Protein AF-A0A242JZ82-F1 (afdb_monomer_lite)

Sequence (153 aa):
MKIKVLGALVVILGLVFIFNESILQTKDVDKVLAKEQPVMEQMTISSSDVTDESSPIVNFENLDGEALYNVFNGPNVAEIIDLLNMYNDDLDRVVVTTDGEIMTGQFDLKNGNSDKIRIDADTDPNSLTILELKELVEAHQDEINELAKNRSQ

Secondary structure (DSSP, 8-state):
--PPP-----------------------------------------------TT-SB---TT--HHHHHHHTTS--HHHHHHHHTTSS-TT-EEEEBTTS-EEESEEEEE-TTSPEEEEETTT-TT-EEHHHHHHHHHHTHHHHHHHHHHHT-

Radius of gyration: 24.2 Å; chains: 1; bounding box: 89×51×45 Å

pLDDT: mean 74.99, std 24.44, range [32.09, 97.81]

Structure (mmCIF, N/CA/C/O backbone):
data_AF-A0A242JZ82-F1
#
_entry.id   AF-A0A242JZ82-F1
#
loop_
_atom_site.group_PDB
_atom_site.id
_atom_site.type_symbol
_atom_site.label_atom_id
_atom_site.label_alt_id
_atom_site.label_comp_id
_atom_site.label_asym_id
_atom_site.label_entity_id
_atom_site.label_seq_id
_atom_site.pdbx_PDB_ins_code
_atom_site.Cartn_x
_atom_site.Cartn_y
_atom_site.Cartn_z
_atom_site.occupancy
_atom_site.B_iso_or_equiv
_atom_site.auth_seq_id
_atom_site.auth_comp_id
_atom_site.auth_asym_id
_atom_site.auth_atom_id
_atom_site.pdbx_PDB_model_num
ATOM 1 N N . MET A 1 1 ? 46.196 23.609 17.067 1.00 43.28 1 MET A N 1
ATOM 2 C CA . MET A 1 1 ? 45.514 23.114 15.851 1.00 43.28 1 MET A CA 1
ATOM 3 C C . MET A 1 1 ? 44.115 23.725 15.854 1.00 43.28 1 MET A C 1
ATOM 5 O O . MET A 1 1 ? 43.415 23.550 16.839 1.00 43.28 1 MET A O 1
ATOM 9 N N . LYS A 1 2 ? 43.783 24.592 14.888 1.00 39.28 2 LYS A N 1
ATOM 10 C CA . LYS A 1 2 ? 42.555 25.413 14.895 1.00 39.28 2 LYS A CA 1
ATOM 11 C C . LYS A 1 2 ? 41.492 24.732 14.025 1.00 39.28 2 LYS A C 1
ATOM 13 O O . LYS A 1 2 ? 41.707 24.615 12.824 1.00 39.28 2 LYS A O 1
ATOM 18 N N . ILE A 1 3 ? 40.384 24.295 14.620 1.00 45.94 3 ILE A N 1
ATOM 19 C CA . ILE A 1 3 ? 39.224 23.748 13.902 1.00 45.94 3 ILE A CA 1
ATOM 20 C C . ILE A 1 3 ? 38.329 24.931 13.525 1.00 45.94 3 ILE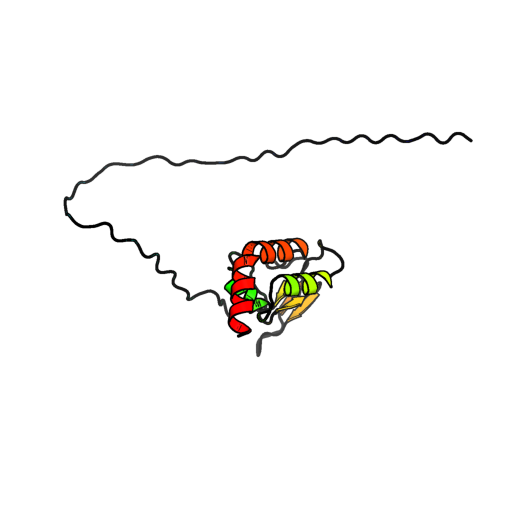 A C 1
ATOM 22 O O . ILE A 1 3 ? 37.914 25.698 14.393 1.00 45.94 3 ILE A O 1
ATOM 26 N N . LYS A 1 4 ? 38.098 25.125 12.224 1.00 48.81 4 LYS A N 1
ATOM 27 C CA . LYS A 1 4 ? 37.158 26.123 11.706 1.00 48.81 4 LYS A CA 1
ATOM 28 C C . LYS A 1 4 ? 35.776 25.478 11.615 1.00 48.81 4 LYS A C 1
ATOM 30 O O . LYS A 1 4 ? 35.622 24.452 10.962 1.00 48.81 4 LYS A O 1
ATOM 35 N N . VAL A 1 5 ? 34.810 26.095 12.287 1.00 45.56 5 VAL A N 1
ATOM 36 C CA . VAL A 1 5 ? 33.377 25.792 12.218 1.00 45.56 5 VAL A CA 1
ATOM 37 C C . VAL A 1 5 ? 32.879 26.154 10.817 1.00 45.56 5 VAL A C 1
ATOM 39 O O . VAL A 1 5 ? 33.040 27.297 10.390 1.00 45.56 5 VAL A O 1
ATOM 42 N N . LEU A 1 6 ? 32.323 25.181 10.095 1.00 48.84 6 LEU A N 1
ATOM 43 C CA . LEU A 1 6 ? 31.678 25.393 8.801 1.00 48.84 6 LEU A CA 1
ATOM 44 C C . LEU A 1 6 ? 30.191 25.660 9.066 1.00 48.84 6 LEU A C 1
ATOM 46 O O . LEU A 1 6 ? 29.467 24.778 9.518 1.00 48.84 6 LEU A O 1
ATOM 50 N N . GLY A 1 7 ? 29.786 26.916 8.883 1.00 47.12 7 GLY A N 1
ATOM 51 C CA . GLY A 1 7 ? 28.413 27.373 9.066 1.00 47.12 7 GLY A CA 1
ATOM 52 C C . GLY A 1 7 ? 27.506 26.932 7.920 1.00 47.12 7 GLY A C 1
ATOM 53 O O . GLY A 1 7 ? 27.899 26.969 6.756 1.00 47.12 7 GLY A O 1
ATOM 54 N N . ALA A 1 8 ? 26.293 26.528 8.288 1.00 44.62 8 ALA A N 1
ATOM 55 C CA . ALA A 1 8 ? 25.184 26.213 7.403 1.00 44.62 8 ALA A CA 1
ATOM 56 C C . ALA A 1 8 ? 24.716 27.440 6.599 1.00 44.62 8 ALA A C 1
ATOM 58 O O . ALA A 1 8 ? 24.699 28.557 7.119 1.00 44.62 8 ALA A O 1
ATOM 59 N N . LEU A 1 9 ? 24.253 27.212 5.367 1.00 44.41 9 LEU A N 1
ATOM 60 C CA . LEU A 1 9 ? 23.395 28.151 4.651 1.00 44.41 9 LEU A CA 1
ATOM 61 C C . LEU A 1 9 ? 22.222 27.379 4.034 1.00 44.41 9 LEU A C 1
ATOM 63 O O . LEU A 1 9 ? 22.391 26.584 3.115 1.00 44.41 9 LEU A O 1
ATOM 67 N N . VAL A 1 10 ? 21.044 27.616 4.602 1.00 50.94 10 VAL A N 1
ATOM 68 C CA . VAL A 1 10 ? 19.728 27.204 4.113 1.00 50.94 10 VAL A CA 1
ATOM 69 C C . VAL A 1 10 ? 19.321 28.154 2.986 1.00 50.94 10 VAL A C 1
ATOM 71 O O . VAL A 1 10 ? 19.397 29.368 3.169 1.00 50.94 10 VAL A O 1
ATOM 74 N N . VAL A 1 11 ? 18.843 27.627 1.855 1.00 47.12 11 VAL A N 1
ATOM 75 C CA . VAL A 1 11 ? 18.073 28.407 0.873 1.00 47.12 11 VAL A CA 1
ATOM 76 C C . VAL A 1 11 ? 16.785 27.652 0.554 1.00 47.12 11 VAL A C 1
ATOM 78 O O . VAL A 1 11 ? 16.793 26.596 -0.067 1.00 47.12 11 VAL A O 1
ATOM 81 N N . ILE A 1 12 ? 15.693 28.223 1.058 1.00 52.81 12 ILE A N 1
ATOM 82 C CA . ILE A 1 12 ? 14.289 27.948 0.739 1.00 52.81 12 ILE A CA 1
ATOM 83 C C . ILE A 1 12 ? 13.951 28.675 -0.577 1.00 52.81 12 ILE A C 1
ATOM 85 O O . ILE A 1 12 ? 14.578 29.698 -0.852 1.00 52.81 12 ILE A O 1
ATOM 89 N N . LEU A 1 13 ? 12.915 28.199 -1.289 1.00 47.75 13 LEU A N 1
ATOM 90 C CA . LEU A 1 13 ? 12.050 28.861 -2.302 1.00 47.75 13 LEU A CA 1
ATOM 91 C C . LEU A 1 13 ? 12.090 28.116 -3.653 1.00 47.75 13 LEU A C 1
ATOM 93 O O . LEU A 1 13 ? 13.154 27.940 -4.224 1.00 47.75 13 LEU A O 1
ATOM 97 N N . GLY A 1 14 ? 10.982 27.684 -4.253 1.00 46.78 14 GLY A N 1
ATOM 98 C CA . GLY A 1 14 ? 9.581 27.894 -3.915 1.00 46.78 14 GLY A CA 1
ATOM 99 C C . GLY A 1 14 ? 8.671 27.049 -4.812 1.00 46.78 14 GLY A C 1
ATOM 100 O O . GLY A 1 14 ? 9.012 26.726 -5.947 1.00 46.78 14 GLY A O 1
ATOM 101 N N . LEU A 1 15 ? 7.511 26.696 -4.264 1.00 52.72 15 LEU A N 1
ATOM 102 C CA . LEU A 1 15 ? 6.395 26.082 -4.972 1.00 52.72 15 LEU A CA 1
ATOM 103 C C . LEU A 1 15 ? 5.702 27.142 -5.836 1.00 52.72 15 LEU A C 1
ATOM 105 O O . LEU A 1 15 ? 5.322 28.197 -5.327 1.00 52.72 15 LEU A O 1
ATOM 109 N N . VAL A 1 16 ? 5.491 26.845 -7.118 1.00 51.56 16 VAL A N 1
ATOM 110 C CA . VAL A 1 16 ? 4.546 27.576 -7.970 1.00 51.56 16 VAL A CA 1
ATOM 111 C C . VAL A 1 16 ? 3.471 26.588 -8.407 1.00 51.56 16 VAL A C 1
ATOM 113 O O . VAL A 1 16 ? 3.673 25.793 -9.319 1.00 51.56 16 VAL A O 1
ATOM 116 N N . PHE A 1 17 ? 2.332 26.642 -7.722 1.00 51.50 17 PHE A N 1
ATOM 117 C CA . PHE A 1 17 ? 1.071 26.065 -8.178 1.00 51.50 17 PHE A CA 1
ATOM 118 C C . PHE A 1 17 ? 0.512 26.938 -9.309 1.00 51.50 17 PHE A C 1
ATOM 120 O O . PHE A 1 17 ? 0.378 28.150 -9.137 1.00 51.50 17 PHE A O 1
ATOM 127 N N . ILE A 1 18 ? 0.151 26.336 -10.444 1.00 51.22 18 ILE A N 1
ATOM 128 C CA . ILE A 1 18 ? -0.658 26.991 -11.482 1.00 51.22 18 ILE A CA 1
ATOM 129 C C . ILE A 1 18 ? -1.997 26.255 -11.561 1.00 51.22 18 ILE A C 1
ATOM 131 O O . ILE A 1 18 ? -2.080 25.154 -12.096 1.00 51.22 18 ILE A O 1
ATOM 135 N N . PHE A 1 19 ? -3.040 26.886 -11.019 1.00 44.38 19 PHE A N 1
ATOM 136 C CA . PHE A 1 19 ? -4.440 26.572 -11.304 1.00 44.38 19 PHE A CA 1
ATOM 137 C C . PHE A 1 19 ? -4.761 27.042 -12.728 1.00 44.38 19 PHE A C 1
ATOM 139 O O . PHE A 1 19 ? -4.601 28.224 -13.030 1.00 44.38 19 PHE A O 1
ATOM 146 N N . ASN A 1 20 ? -5.227 26.140 -13.593 1.00 40.56 20 ASN A N 1
ATOM 147 C CA . ASN A 1 20 ? -5.798 26.503 -14.887 1.00 40.56 20 ASN A CA 1
ATOM 148 C C . ASN A 1 20 ? -7.303 26.216 -14.858 1.00 40.56 20 ASN A C 1
ATOM 150 O O . ASN A 1 20 ? -7.746 25.113 -15.167 1.00 40.56 20 ASN A O 1
ATOM 154 N N . GLU A 1 21 ? -8.079 27.210 -14.434 1.00 38.09 21 GLU A N 1
ATOM 155 C CA . GLU A 1 21 ? -9.534 27.216 -14.542 1.00 38.09 21 GLU A CA 1
ATOM 156 C C . GLU A 1 21 ? -9.915 27.941 -15.837 1.00 38.09 21 GLU A C 1
ATOM 158 O O . GLU A 1 21 ? -9.506 29.075 -16.088 1.00 38.09 21 GLU A O 1
ATOM 163 N N . SER A 1 22 ? -10.684 27.284 -16.699 1.00 42.88 22 SER A N 1
ATOM 164 C CA . SER A 1 22 ? -11.346 27.934 -17.831 1.00 42.88 22 SER A CA 1
ATOM 165 C C . SER A 1 22 ? -12.704 27.283 -18.049 1.00 42.88 22 SER A C 1
ATOM 167 O O . SER A 1 22 ? -12.870 26.381 -18.865 1.00 42.88 22 SER A O 1
ATOM 169 N N . ILE A 1 23 ? -13.686 27.771 -17.293 1.00 47.38 23 ILE A N 1
ATOM 170 C CA . ILE A 1 23 ? -15.107 27.676 -17.620 1.00 47.38 23 ILE A CA 1
ATOM 171 C C . ILE A 1 23 ? -15.477 28.975 -18.339 1.00 47.38 23 ILE A C 1
ATOM 173 O O . ILE A 1 23 ? -15.260 30.038 -17.766 1.00 47.38 23 ILE A O 1
ATOM 177 N N . LEU A 1 24 ? -16.033 28.888 -19.556 1.00 42.12 24 LEU A N 1
ATOM 178 C CA . LEU A 1 24 ? -17.152 29.702 -20.085 1.00 42.12 24 LEU A CA 1
ATOM 179 C C . LEU A 1 24 ? -17.138 29.771 -21.619 1.00 42.12 24 LEU A C 1
ATOM 181 O O . LEU A 1 24 ? -16.253 30.383 -22.209 1.00 42.12 24 LEU A O 1
ATOM 185 N N . GLN A 1 25 ? -18.187 29.223 -22.241 1.00 39.72 25 GLN A N 1
ATOM 186 C CA . GLN A 1 25 ? -19.166 29.932 -23.096 1.00 39.72 25 GLN A CA 1
ATOM 187 C C . GLN A 1 25 ? -19.932 28.882 -23.924 1.00 39.72 25 GLN A C 1
ATOM 189 O O . GLN A 1 25 ? -19.386 28.271 -24.834 1.00 39.72 25 GLN A O 1
ATOM 194 N N . THR A 1 26 ? -21.127 28.457 -23.507 1.00 45.19 26 THR A N 1
ATOM 195 C CA . THR A 1 26 ? -22.443 29.073 -23.793 1.00 45.19 26 THR A CA 1
ATOM 196 C C . THR A 1 26 ? -22.673 29.402 -25.267 1.00 45.19 26 THR A C 1
ATOM 198 O O . THR A 1 26 ? -22.155 30.396 -25.776 1.00 45.19 26 THR A O 1
ATOM 201 N N . LYS A 1 27 ? -23.547 28.627 -25.919 1.00 37.75 27 LYS A N 1
ATOM 202 C CA . LYS A 1 27 ? -24.264 29.071 -27.115 1.00 37.75 27 LYS A CA 1
ATOM 203 C C . LYS A 1 27 ? -25.736 28.662 -27.025 1.00 37.75 27 LYS A C 1
ATOM 205 O O . LYS A 1 27 ? -26.040 27.476 -26.989 1.00 37.75 27 LYS A O 1
ATOM 210 N N . ASP A 1 28 ? -26.564 29.700 -26.895 1.00 36.47 28 ASP A N 1
ATOM 211 C CA . ASP A 1 28 ? -28.000 29.854 -27.175 1.00 36.47 28 ASP A CA 1
ATOM 212 C C . ASP A 1 28 ? -28.801 28.603 -27.583 1.00 36.47 28 ASP A C 1
ATOM 214 O O . ASP A 1 28 ? -28.518 27.975 -28.598 1.00 36.47 28 ASP A O 1
ATOM 218 N N . VAL A 1 29 ? -29.743 28.155 -26.745 1.00 39.44 29 VAL A N 1
ATOM 219 C CA . VAL A 1 29 ? -31.169 28.562 -26.703 1.00 39.44 29 VAL A CA 1
ATOM 220 C C . VAL A 1 29 ? -31.954 28.059 -27.915 1.00 39.44 29 VAL A C 1
ATOM 222 O O . VAL A 1 29 ? -32.041 28.722 -28.942 1.00 39.44 29 VAL A O 1
ATOM 225 N N . ASP A 1 30 ? -32.656 26.943 -27.711 1.00 38.72 30 ASP A N 1
ATOM 226 C CA . ASP A 1 30 ? -34.004 26.821 -28.246 1.00 38.72 30 ASP A CA 1
ATOM 227 C C . ASP A 1 30 ? -34.956 26.230 -27.203 1.00 38.72 30 ASP A C 1
ATOM 229 O O . ASP A 1 30 ? -34.612 25.390 -26.372 1.00 38.72 30 ASP A O 1
ATOM 233 N N . LYS A 1 31 ? -36.147 26.806 -27.192 1.00 39.59 31 LYS A N 1
ATOM 234 C CA . LYS A 1 31 ? -37.062 26.914 -26.061 1.00 39.59 31 LYS A CA 1
ATOM 235 C C . LYS A 1 31 ? -38.211 25.934 -26.259 1.00 39.59 31 LYS A C 1
ATOM 237 O O . LYS A 1 31 ? -39.075 26.193 -27.092 1.00 39.59 31 LYS A O 1
ATOM 242 N N . VAL A 1 32 ? -38.297 24.872 -25.454 1.00 41.78 32 VAL A N 1
ATOM 243 C CA . VAL A 1 32 ? -39.537 24.086 -25.332 1.00 41.78 32 VAL A CA 1
ATOM 244 C C . VAL A 1 32 ? -39.887 23.866 -23.865 1.00 41.78 32 VAL A C 1
ATOM 246 O O . VAL A 1 32 ? -39.162 23.276 -23.076 1.00 41.78 32 VAL A O 1
ATOM 249 N N . LEU A 1 33 ? -41.037 24.435 -23.538 1.00 38.78 33 LEU A N 1
ATOM 250 C CA . LEU A 1 33 ? -41.753 24.448 -22.280 1.00 38.78 33 LEU A CA 1
ATOM 251 C C . LEU A 1 33 ? -42.325 23.055 -21.963 1.00 38.78 33 LEU A C 1
ATOM 253 O O . LEU A 1 33 ? -43.231 22.610 -22.662 1.00 38.78 33 LEU A O 1
ATOM 257 N N . ALA A 1 34 ? -41.889 22.426 -20.870 1.00 37.12 34 ALA A N 1
ATOM 258 C CA . ALA A 1 34 ? -42.687 21.436 -20.148 1.00 37.12 34 ALA A CA 1
ATOM 259 C C . ALA A 1 34 ? -42.287 21.409 -18.664 1.00 37.12 34 ALA A C 1
ATOM 261 O O . ALA A 1 34 ? -41.113 21.346 -18.316 1.00 37.12 34 ALA A O 1
ATOM 262 N N . LYS A 1 35 ? -43.296 21.527 -17.797 1.00 40.41 35 LYS A N 1
ATOM 263 C CA . LYS A 1 35 ? -43.220 21.324 -16.346 1.00 40.41 35 LYS A CA 1
ATOM 264 C C . LYS A 1 35 ? -42.684 19.920 -16.028 1.00 40.41 35 LYS A C 1
ATOM 266 O O . LYS A 1 35 ? -43.155 18.987 -16.660 1.00 40.41 35 LYS A O 1
ATOM 271 N N . GLU A 1 36 ? -41.850 19.793 -14.991 1.00 39.25 36 GLU A N 1
ATOM 272 C CA . GLU A 1 36 ? -42.042 18.943 -13.791 1.00 39.25 36 GLU A CA 1
ATOM 273 C C . GLU A 1 36 ? -40.703 18.639 -13.082 1.00 39.25 36 GLU A C 1
ATOM 275 O O . GLU A 1 36 ? -39.798 18.085 -13.679 1.00 39.25 36 GLU A O 1
ATOM 280 N N . GLN A 1 37 ? -40.645 19.012 -11.793 1.00 37.97 37 GLN A N 1
ATOM 281 C CA . GLN A 1 37 ? -39.907 18.409 -10.662 1.00 37.97 37 GLN A CA 1
ATOM 282 C C . GLN A 1 37 ? -38.359 18.255 -10.691 1.00 37.97 37 GLN A C 1
ATOM 284 O O . GLN A 1 37 ? -37.773 17.864 -11.692 1.00 37.97 37 GLN A O 1
ATOM 289 N N . PRO A 1 38 ? -37.668 18.502 -9.552 1.00 41.28 38 PRO A N 1
ATOM 290 C CA . PRO A 1 38 ? -36.243 18.222 -9.411 1.00 41.28 38 PRO A CA 1
ATOM 291 C C . PRO A 1 38 ? -36.058 16.724 -9.154 1.00 41.28 38 PRO A C 1
ATOM 293 O O . PRO A 1 38 ? -36.149 16.257 -8.019 1.00 41.28 38 PRO A O 1
ATOM 296 N N . VAL A 1 39 ? -35.839 15.954 -10.215 1.00 35.59 39 VAL A N 1
ATOM 297 C CA . VAL A 1 39 ? -35.388 14.570 -10.079 1.00 35.59 39 VAL A CA 1
ATOM 298 C C . VAL A 1 39 ? -33.887 14.626 -9.842 1.00 35.59 39 VAL A C 1
ATOM 300 O O . VAL A 1 39 ? -33.124 15.013 -10.721 1.00 35.59 39 VAL A O 1
ATOM 303 N N . MET A 1 40 ? -33.496 14.291 -8.610 1.00 39.22 40 MET A N 1
ATOM 304 C CA . MET A 1 40 ? -32.151 13.842 -8.273 1.00 39.22 40 MET A CA 1
ATOM 305 C C . MET A 1 40 ? -31.706 12.862 -9.357 1.00 39.22 40 MET A C 1
ATOM 307 O O . MET A 1 40 ? -32.256 11.764 -9.448 1.00 39.22 40 MET A O 1
ATOM 311 N N . GLU A 1 41 ? -30.723 13.240 -10.171 1.00 34.47 41 GLU A N 1
ATOM 312 C CA . GLU A 1 41 ? -29.919 12.245 -10.862 1.00 34.47 41 GLU A CA 1
ATOM 313 C C . GLU A 1 41 ? -29.201 11.464 -9.762 1.00 34.47 41 GLU A C 1
ATOM 315 O O . GLU A 1 41 ? -28.157 11.861 -9.247 1.00 34.47 41 GLU A O 1
ATOM 320 N N . GLN A 1 42 ? -29.829 10.358 -9.351 1.00 39.47 42 GLN A N 1
ATOM 321 C CA . GLN A 1 42 ? -29.108 9.192 -8.883 1.00 39.47 42 GLN A CA 1
ATOM 322 C C . GLN A 1 42 ? -28.088 8.896 -9.975 1.00 39.47 42 GLN A C 1
ATOM 324 O O . GLN A 1 42 ? -28.396 8.245 -10.976 1.00 39.47 42 GLN A O 1
ATOM 329 N N . MET A 1 43 ? -26.872 9.405 -9.775 1.00 32.94 43 MET A N 1
ATOM 330 C CA . MET A 1 43 ? -25.680 8.773 -10.293 1.00 32.94 43 MET A CA 1
ATOM 331 C C . MET A 1 43 ? -25.787 7.338 -9.802 1.00 32.94 43 MET A C 1
ATOM 333 O O . MET A 1 43 ? -25.598 7.029 -8.627 1.00 32.94 43 MET A O 1
ATOM 337 N N . THR A 1 44 ? -26.284 6.493 -10.695 1.00 32.09 44 THR A N 1
ATOM 338 C CA . THR A 1 44 ? -26.303 5.062 -10.500 1.00 32.09 44 THR A CA 1
ATOM 339 C C . THR A 1 44 ? -24.830 4.722 -10.561 1.00 32.09 44 THR A C 1
ATOM 341 O O . THR A 1 44 ? -24.262 4.620 -11.646 1.00 32.09 44 THR A O 1
ATOM 344 N N . ILE A 1 45 ? -24.186 4.710 -9.392 1.00 43.81 45 ILE A N 1
ATOM 345 C CA . ILE A 1 45 ? -22.888 4.087 -9.208 1.00 43.81 45 ILE A CA 1
ATOM 346 C C . ILE A 1 45 ? -23.153 2.641 -9.597 1.00 43.81 45 ILE A C 1
ATOM 348 O O . ILE A 1 45 ? -23.734 1.860 -8.845 1.00 43.81 45 ILE A O 1
ATOM 352 N N . SER A 1 46 ? -22.871 2.335 -10.857 1.00 34.41 46 SER A N 1
ATOM 353 C CA . SER A 1 46 ? -22.795 0.973 -11.330 1.00 34.41 46 SER A CA 1
ATOM 354 C C . SER A 1 46 ? -21.539 0.413 -10.680 1.00 34.41 46 SER A C 1
ATOM 356 O O . SER A 1 46 ? -20.451 0.522 -11.233 1.00 34.41 46 SER A O 1
ATOM 358 N N . SER A 1 47 ? -21.691 -0.111 -9.462 1.00 45.84 47 SER A N 1
ATOM 359 C CA . SER A 1 47 ? -20.695 -0.905 -8.736 1.00 45.84 47 SER A CA 1
ATOM 360 C C . SER A 1 47 ? -20.495 -2.247 -9.443 1.00 45.84 47 SER A C 1
ATOM 362 O O . SER A 1 47 ? -20.839 -3.312 -8.934 1.00 45.84 47 SER A O 1
ATOM 364 N N . SER A 1 48 ? -20.046 -2.198 -10.690 1.00 46.31 48 SER A N 1
ATOM 365 C CA . SER A 1 48 ? -19.808 -3.359 -11.541 1.00 46.31 48 SER A CA 1
ATOM 366 C C . SER A 1 48 ? -18.803 -2.961 -12.616 1.00 46.31 48 SER A C 1
ATOM 368 O O . SER A 1 48 ? -19.207 -2.708 -13.742 1.00 46.31 48 SER A O 1
ATOM 370 N N . ASP A 1 49 ? -17.541 -2.772 -12.218 1.00 43.28 49 ASP A N 1
ATOM 371 C CA . ASP A 1 49 ? -16.338 -3.045 -13.034 1.00 43.28 49 ASP A CA 1
ATOM 372 C C . ASP A 1 49 ? -15.063 -2.567 -12.309 1.00 43.28 49 ASP A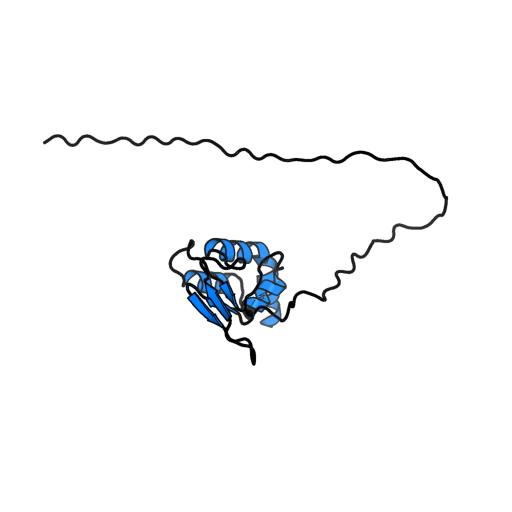 C 1
ATOM 374 O O . ASP A 1 49 ? -14.282 -1.772 -12.822 1.00 43.28 49 ASP A O 1
ATOM 378 N N . VAL A 1 50 ? -14.827 -3.052 -11.084 1.00 45.47 50 VAL A N 1
ATOM 379 C CA . VAL A 1 50 ? -13.496 -2.958 -10.445 1.00 45.47 50 VAL A CA 1
ATOM 380 C C . VAL A 1 50 ? -12.975 -4.361 -10.157 1.00 45.47 50 VAL A C 1
ATOM 382 O O . VAL A 1 50 ? -12.545 -4.694 -9.064 1.00 45.47 50 VAL A O 1
ATOM 385 N N . THR A 1 51 ? -13.061 -5.223 -11.160 1.00 44.41 51 THR A N 1
ATOM 386 C CA . THR A 1 51 ? -12.234 -6.424 -11.250 1.00 44.41 51 THR A CA 1
ATOM 387 C C . THR A 1 51 ? -11.873 -6.574 -12.713 1.00 44.41 51 THR A C 1
ATOM 389 O O . THR A 1 51 ? -12.497 -7.332 -13.454 1.00 44.41 51 THR A O 1
ATOM 392 N N . ASP A 1 52 ? -10.880 -5.803 -13.148 1.00 42.56 52 ASP A N 1
ATOM 393 C CA . ASP A 1 52 ? -10.087 -6.197 -14.303 1.00 42.56 52 ASP A CA 1
ATOM 394 C C . ASP A 1 52 ? -9.385 -7.506 -13.899 1.00 42.56 52 ASP A C 1
ATOM 396 O O . ASP A 1 52 ? -8.317 -7.500 -13.288 1.00 42.56 52 ASP A O 1
ATOM 400 N N . GLU A 1 53 ? -10.051 -8.646 -14.125 1.00 50.06 53 GLU A N 1
ATOM 401 C CA . GLU A 1 53 ? -9.646 -9.994 -13.680 1.00 50.06 53 GLU A CA 1
ATOM 402 C C . GLU A 1 53 ? -8.307 -10.480 -14.283 1.00 50.06 53 GLU A C 1
ATOM 404 O O . GLU A 1 53 ? -7.969 -11.662 -14.214 1.00 50.06 53 GLU A O 1
ATOM 409 N N . SER A 1 54 ? -7.515 -9.597 -14.895 1.00 61.28 54 SER A N 1
ATOM 410 C CA . SER A 1 54 ? -6.267 -9.957 -15.558 1.00 61.28 54 SER A CA 1
ATOM 411 C C . SER A 1 54 ? -5.004 -9.635 -14.757 1.00 61.28 54 SER A C 1
ATOM 413 O O . SER A 1 54 ? -3.982 -10.280 -15.010 1.00 61.28 54 SER A O 1
ATOM 415 N N . SER A 1 55 ? -5.022 -8.671 -13.829 1.00 76.50 55 SER A N 1
ATOM 416 C CA . SER A 1 55 ? -3.810 -8.288 -13.089 1.00 76.50 55 SER A CA 1
ATOM 417 C C . SER A 1 55 ? -3.738 -8.994 -11.732 1.00 76.50 55 SER A C 1
ATOM 419 O O . SER A 1 55 ? -4.658 -8.855 -10.931 1.00 76.50 55 SER A O 1
ATOM 421 N N . PRO A 1 56 ? -2.648 -9.722 -11.417 1.00 87.25 56 PRO A N 1
ATOM 422 C CA . PRO A 1 56 ? -2.443 -10.261 -10.073 1.00 87.25 56 PRO A CA 1
ATOM 423 C C . PRO A 1 56 ? -2.088 -9.173 -9.042 1.00 87.25 56 PRO A C 1
ATOM 425 O O . PRO A 1 56 ? -2.033 -9.475 -7.851 1.00 87.25 56 PRO A O 1
ATOM 428 N N . ILE A 1 57 ? -1.849 -7.934 -9.489 1.00 91.75 57 ILE A N 1
ATOM 429 C CA . ILE A 1 57 ? -1.491 -6.763 -8.681 1.00 91.75 57 ILE A CA 1
ATOM 430 C C . ILE A 1 57 ? -2.679 -5.807 -8.590 1.00 91.75 57 ILE A C 1
ATOM 432 O O . ILE A 1 57 ? -3.359 -5.560 -9.589 1.00 91.75 57 ILE A O 1
ATOM 436 N N . VAL A 1 58 ? -2.875 -5.242 -7.403 1.00 93.88 58 VAL A N 1
ATOM 437 C CA . VAL A 1 58 ? -3.845 -4.192 -7.099 1.00 93.88 58 VAL A CA 1
ATOM 438 C C . VAL A 1 58 ? -3.439 -2.887 -7.778 1.00 93.88 58 VAL A C 1
ATOM 440 O O . VAL A 1 58 ? -2.324 -2.404 -7.597 1.00 93.88 58 VAL A O 1
ATOM 443 N N . ASN A 1 59 ? -4.369 -2.285 -8.516 1.00 94.19 59 ASN A N 1
ATOM 444 C CA . ASN A 1 59 ? -4.257 -0.889 -8.918 1.00 94.19 59 ASN A CA 1
ATOM 445 C C . ASN A 1 59 ? -4.884 -0.012 -7.824 1.00 94.19 59 ASN A C 1
ATOM 447 O O . ASN A 1 59 ? -6.070 -0.149 -7.534 1.00 94.19 59 ASN A O 1
ATOM 451 N N . PHE A 1 60 ? -4.084 0.870 -7.227 1.00 92.25 60 PHE A N 1
ATOM 452 C CA . PHE A 1 60 ? -4.519 1.782 -6.167 1.00 92.25 60 PHE A CA 1
ATOM 453 C C . PHE A 1 60 ? -5.197 3.060 -6.682 1.00 92.25 60 PHE A C 1
ATOM 455 O O . PHE A 1 60 ? -5.709 3.848 -5.883 1.00 92.25 60 PHE A O 1
ATOM 462 N N . GLU A 1 61 ? -5.226 3.288 -7.997 1.00 89.81 61 GLU A N 1
ATOM 463 C CA . GLU A 1 61 ? -5.917 4.434 -8.581 1.00 89.81 61 GLU A CA 1
ATOM 464 C C . GLU A 1 61 ? -7.416 4.393 -8.255 1.00 89.81 61 GLU A C 1
ATOM 466 O O . GLU A 1 61 ? -8.160 3.544 -8.742 1.00 89.81 61 GLU A O 1
ATOM 471 N N . ASN A 1 62 ? -7.873 5.382 -7.483 1.00 86.69 62 ASN A N 1
ATOM 472 C CA . ASN A 1 62 ? -9.277 5.577 -7.109 1.00 86.69 62 ASN A CA 1
ATOM 473 C C . ASN A 1 62 ? -9.891 4.444 -6.264 1.00 86.69 62 ASN A C 1
ATOM 475 O O . ASN A 1 62 ? -11.110 4.265 -6.306 1.00 86.69 62 ASN A O 1
ATOM 479 N N . LEU A 1 63 ? -9.090 3.694 -5.495 1.00 90.69 63 LEU A N 1
ATOM 480 C CA . LEU A 1 63 ? -9.652 2.778 -4.499 1.00 90.69 63 LEU A CA 1
ATOM 481 C C . LEU A 1 63 ? -10.322 3.552 -3.360 1.00 90.69 63 LEU A C 1
ATOM 483 O O . LEU A 1 63 ? -9.799 4.560 -2.888 1.00 90.69 63 LEU A O 1
ATOM 487 N N . ASP A 1 64 ? -11.475 3.056 -2.922 1.00 93.81 64 ASP A N 1
ATOM 488 C CA . ASP A 1 64 ? -12.163 3.522 -1.723 1.00 93.81 64 ASP A CA 1
ATOM 489 C C . ASP A 1 64 ? -11.712 2.741 -0.473 1.00 93.81 64 ASP A C 1
ATOM 491 O O . ASP A 1 64 ? -10.892 1.815 -0.540 1.00 93.81 64 ASP A O 1
ATOM 495 N N . GLY A 1 65 ? -12.219 3.135 0.700 1.00 94.19 65 GLY A N 1
ATOM 496 C CA . GLY A 1 65 ? -11.825 2.518 1.961 1.00 94.19 65 GLY A CA 1
ATOM 497 C C . GLY A 1 65 ? -12.310 1.077 2.089 1.00 94.19 65 GLY A C 1
ATOM 498 O O . GLY A 1 65 ? -11.593 0.258 2.662 1.00 94.19 65 GLY A O 1
ATOM 499 N N . GLU A 1 66 ? -13.472 0.731 1.526 1.00 95.69 66 GLU A N 1
ATOM 500 C CA . GLU A 1 66 ? -13.941 -0.658 1.469 1.00 95.69 66 GLU A CA 1
ATOM 501 C C . GLU A 1 66 ? -13.013 -1.544 0.626 1.00 95.69 66 GLU A C 1
ATOM 503 O O . GLU A 1 66 ? -12.651 -2.646 1.056 1.00 95.69 66 GLU A O 1
ATOM 508 N N . ALA A 1 67 ? -12.580 -1.079 -0.547 1.00 94.50 67 ALA A N 1
ATOM 509 C CA . ALA A 1 67 ? -11.640 -1.816 -1.381 1.00 94.50 67 ALA A CA 1
ATOM 510 C C . ALA A 1 67 ? -10.289 -1.998 -0.676 1.00 94.50 67 ALA A C 1
ATOM 512 O O . ALA A 1 67 ? -9.791 -3.122 -0.611 1.00 94.50 67 ALA A O 1
ATOM 513 N N . LEU A 1 68 ? -9.735 -0.938 -0.075 1.00 94.88 68 LEU A N 1
ATOM 514 C CA . LEU A 1 68 ? -8.499 -1.019 0.716 1.00 94.88 68 LEU A CA 1
ATOM 515 C C . LEU A 1 68 ? -8.635 -1.993 1.895 1.00 94.88 68 LEU A C 1
ATOM 517 O O . LEU A 1 68 ? -7.767 -2.841 2.102 1.00 94.88 68 LEU A O 1
ATOM 521 N N . TYR A 1 69 ? -9.747 -1.930 2.630 1.00 95.50 69 TYR A N 1
ATOM 522 C CA . TYR A 1 69 ? -10.061 -2.863 3.714 1.00 95.50 69 TYR A CA 1
ATOM 523 C C . TYR A 1 69 ? -10.038 -4.321 3.233 1.00 95.50 69 TYR A C 1
ATOM 525 O O . TYR A 1 69 ? -9.457 -5.191 3.888 1.00 95.50 69 TYR A O 1
ATOM 533 N N . ASN A 1 70 ? -10.638 -4.595 2.072 1.00 94.50 70 ASN A N 1
ATOM 534 C CA . ASN A 1 70 ? -10.684 -5.938 1.503 1.00 94.50 70 ASN A CA 1
ATOM 535 C C . ASN A 1 70 ? -9.311 -6.408 0.994 1.00 94.50 70 ASN A C 1
ATOM 537 O O . ASN A 1 70 ? -8.962 -7.561 1.240 1.00 94.50 70 ASN A O 1
ATOM 541 N N . VAL A 1 71 ? -8.519 -5.530 0.363 1.00 94.56 71 VAL A N 1
ATOM 542 C CA . VAL A 1 71 ? -7.150 -5.837 -0.101 1.00 94.56 71 VAL A CA 1
ATOM 543 C C . VAL A 1 71 ? -6.279 -6.341 1.048 1.00 94.56 71 VAL A C 1
ATOM 545 O O . VAL A 1 71 ? -5.569 -7.328 0.892 1.00 94.56 71 VAL A O 1
ATOM 548 N N . PHE A 1 72 ? -6.368 -5.723 2.228 1.00 94.19 72 PHE A N 1
ATOM 549 C CA . PHE A 1 72 ? -5.568 -6.130 3.387 1.00 94.19 72 PHE A CA 1
ATOM 550 C C . PHE A 1 72 ? -6.183 -7.265 4.218 1.00 94.19 72 PHE A C 1
ATOM 552 O O . PHE A 1 72 ? -5.658 -7.586 5.281 1.00 94.19 72 PHE A O 1
ATOM 559 N N . ASN A 1 73 ? -7.248 -7.918 3.741 1.00 92.50 73 ASN A N 1
ATOM 560 C CA . ASN A 1 73 ? -7.962 -9.004 4.429 1.00 92.50 73 ASN A CA 1
ATOM 561 C C . ASN A 1 73 ? -8.688 -8.584 5.724 1.00 92.50 73 ASN A C 1
ATOM 563 O O . ASN A 1 73 ? -8.837 -9.367 6.665 1.00 92.50 73 ASN A O 1
ATOM 567 N N . GLY A 1 74 ? -9.191 -7.352 5.754 1.00 90.88 74 GLY A N 1
ATOM 568 C CA . GLY A 1 74 ? -10.065 -6.823 6.796 1.00 90.88 74 GLY A CA 1
ATOM 569 C C . GLY A 1 74 ? -9.490 -6.345 8.148 1.00 90.88 74 GLY A C 1
ATOM 570 O O . GLY A 1 74 ? -10.288 -6.263 9.093 1.00 90.88 74 GLY A O 1
ATOM 571 N N . PRO A 1 75 ? -8.190 -6.032 8.311 1.00 94.38 75 PRO A N 1
ATOM 572 C CA . PRO A 1 75 ? -7.668 -5.389 9.513 1.00 94.38 75 PRO A CA 1
ATOM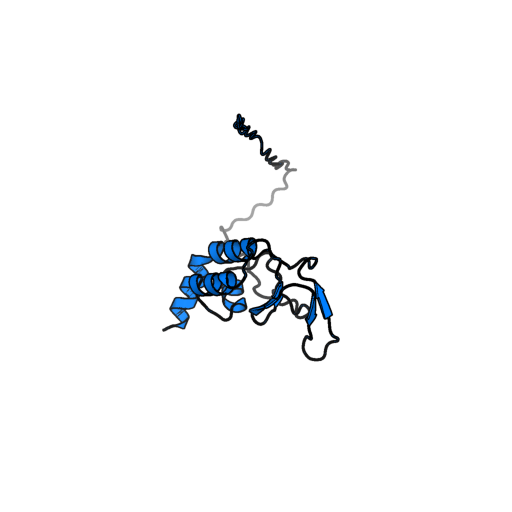 573 C C . PRO A 1 75 ? -8.120 -3.925 9.631 1.00 94.38 75 PRO A C 1
ATOM 575 O O . PRO A 1 75 ? -8.609 -3.313 8.678 1.00 94.38 75 PRO A O 1
ATOM 578 N N . ASN A 1 76 ? -7.944 -3.351 10.822 1.00 97.06 76 ASN A N 1
ATOM 579 C CA . ASN A 1 76 ? -8.109 -1.907 11.025 1.00 97.06 76 ASN A CA 1
ATOM 580 C C . ASN A 1 76 ? -6.866 -1.128 10.547 1.00 97.06 76 ASN A C 1
ATOM 582 O O . ASN A 1 76 ? -5.819 -1.718 10.283 1.00 97.06 76 ASN A O 1
ATOM 586 N N . VAL A 1 77 ? -6.946 0.206 10.475 1.00 97.62 77 VAL A N 1
ATOM 587 C CA . VAL A 1 77 ? -5.822 1.022 9.975 1.00 97.62 77 VAL A CA 1
ATOM 588 C C . VAL A 1 77 ? -4.538 0.824 10.769 1.00 97.62 77 VAL A C 1
ATOM 590 O O . VAL A 1 77 ? -3.483 0.691 10.162 1.00 97.62 77 VAL A O 1
ATOM 593 N N . ALA A 1 78 ? -4.595 0.773 12.101 1.00 97.75 78 ALA A N 1
ATOM 594 C CA . ALA A 1 78 ? -3.383 0.639 12.909 1.00 97.75 78 ALA A CA 1
ATOM 595 C C . ALA A 1 78 ? -2.641 -0.671 12.601 1.00 97.75 78 ALA A C 1
ATOM 597 O O . ALA A 1 78 ? -1.423 -0.674 12.472 1.00 97.75 78 ALA A O 1
ATOM 598 N N . GLU A 1 79 ? -3.382 -1.759 12.402 1.00 96.75 79 GLU A N 1
ATOM 599 C CA . GLU A 1 79 ? -2.825 -3.055 12.010 1.00 96.75 79 GLU A CA 1
ATOM 600 C C . GLU A 1 79 ? -2.212 -3.020 10.602 1.00 96.75 79 GLU A C 1
ATOM 602 O O . GLU A 1 79 ? -1.134 -3.576 10.398 1.00 96.75 79 GLU A O 1
ATOM 607 N N . ILE A 1 80 ? -2.846 -2.336 9.640 1.00 96.25 80 ILE A N 1
ATOM 608 C CA . ILE A 1 80 ? -2.277 -2.151 8.292 1.00 96.25 80 ILE A CA 1
ATOM 609 C C . ILE A 1 80 ? -0.975 -1.348 8.369 1.00 96.25 80 ILE A C 1
ATOM 611 O O . ILE A 1 80 ? 0.032 -1.733 7.779 1.00 96.25 80 ILE A O 1
ATOM 615 N N . ILE A 1 81 ? -0.964 -0.253 9.129 1.00 97.19 81 ILE A N 1
ATOM 616 C CA . ILE A 1 81 ? 0.230 0.576 9.314 1.00 97.19 81 ILE A CA 1
ATOM 617 C C . ILE A 1 81 ? 1.346 -0.214 10.007 1.00 97.19 81 ILE A C 1
ATOM 619 O O . ILE A 1 81 ? 2.501 -0.118 9.592 1.00 97.19 81 ILE A O 1
ATOM 623 N N . ASP A 1 82 ? 1.027 -1.043 11.000 1.00 96.50 82 ASP A N 1
ATOM 624 C CA . ASP A 1 82 ? 1.998 -1.923 11.655 1.00 96.50 82 ASP A CA 1
ATOM 625 C C . ASP A 1 82 ? 2.604 -2.946 10.680 1.00 96.50 82 ASP A C 1
ATOM 627 O O . ASP A 1 82 ? 3.817 -3.170 10.715 1.00 96.50 82 ASP A O 1
ATOM 631 N N . LEU A 1 83 ? 1.803 -3.511 9.765 1.00 94.81 83 LEU A N 1
ATOM 632 C CA . LEU A 1 83 ? 2.301 -4.368 8.680 1.00 94.81 83 LEU A CA 1
ATOM 633 C C . LEU A 1 83 ? 3.258 -3.602 7.755 1.00 94.81 83 LEU A C 1
ATOM 635 O O . LEU A 1 83 ? 4.329 -4.105 7.416 1.00 94.81 83 LEU A O 1
ATOM 639 N N . LEU A 1 84 ? 2.915 -2.367 7.382 1.00 95.81 84 LEU A N 1
ATOM 640 C CA . LEU A 1 84 ? 3.751 -1.522 6.522 1.00 95.81 84 LEU A CA 1
ATOM 641 C C . LEU A 1 84 ? 5.033 -1.050 7.222 1.00 95.81 84 LEU A C 1
ATOM 643 O O . LEU A 1 84 ? 6.061 -0.872 6.576 1.00 95.81 84 LEU A O 1
ATOM 647 N N . ASN A 1 85 ? 5.014 -0.904 8.545 1.00 94.88 85 ASN A N 1
ATOM 648 C CA . ASN A 1 85 ? 6.194 -0.572 9.347 1.00 94.88 85 ASN A CA 1
ATOM 649 C C . ASN A 1 85 ? 7.204 -1.727 9.460 1.00 94.88 85 ASN A C 1
ATOM 651 O O . ASN A 1 85 ? 8.311 -1.519 9.956 1.00 94.88 85 ASN A O 1
ATOM 655 N N . MET A 1 86 ? 6.859 -2.938 9.006 1.00 93.06 86 MET A N 1
ATOM 656 C CA . MET A 1 86 ? 7.832 -4.029 8.873 1.00 93.06 86 MET A CA 1
ATOM 657 C C . MET A 1 86 ? 8.842 -3.775 7.743 1.00 93.06 86 MET A C 1
ATOM 659 O O . MET A 1 86 ? 9.910 -4.393 7.730 1.00 93.06 86 MET A O 1
ATOM 663 N N . TYR A 1 87 ? 8.521 -2.868 6.816 1.00 91.50 87 TYR A N 1
ATOM 664 C CA . TYR A 1 87 ? 9.429 -2.383 5.784 1.00 91.50 87 TYR A CA 1
ATOM 665 C C . TYR A 1 87 ? 10.272 -1.235 6.351 1.00 91.50 87 TYR A C 1
ATOM 667 O O . TYR A 1 87 ? 9.758 -0.327 7.001 1.00 91.50 87 TYR A O 1
ATOM 675 N N . ASN A 1 88 ? 11.593 -1.311 6.165 1.00 78.81 88 ASN A N 1
ATOM 676 C CA . ASN A 1 88 ? 12.544 -0.443 6.870 1.00 78.81 88 ASN A CA 1
ATOM 677 C C . ASN A 1 88 ? 12.687 0.957 6.255 1.00 78.81 88 ASN A C 1
ATOM 679 O O . ASN A 1 88 ? 13.212 1.844 6.930 1.00 78.81 88 ASN A O 1
ATOM 683 N N . ASP A 1 89 ? 12.287 1.140 4.996 1.00 93.12 89 ASP A N 1
ATOM 684 C CA . ASP A 1 89 ? 12.402 2.407 4.281 1.00 93.12 89 ASP A CA 1
ATOM 685 C C . ASP A 1 89 ? 11.047 2.806 3.692 1.00 93.12 89 ASP A C 1
ATOM 687 O O . ASP A 1 89 ? 10.423 2.064 2.936 1.00 93.12 89 ASP A O 1
ATOM 691 N N . ASP A 1 90 ? 10.603 4.008 4.042 1.00 95.62 90 ASP A N 1
ATOM 692 C CA . ASP A 1 90 ? 9.370 4.608 3.539 1.00 95.62 90 ASP A CA 1
ATOM 693 C C . ASP A 1 90 ? 9.445 4.909 2.029 1.00 95.62 90 ASP A C 1
ATOM 695 O O . ASP A 1 90 ? 8.411 5.072 1.381 1.00 95.62 90 ASP A O 1
ATOM 699 N N . LEU A 1 91 ? 10.655 4.964 1.459 1.00 96.25 91 LEU A N 1
ATOM 700 C CA . LEU A 1 91 ? 10.898 5.183 0.032 1.00 96.25 91 LEU A CA 1
ATOM 701 C C . LEU A 1 91 ? 10.957 3.889 -0.789 1.00 96.25 91 LEU A C 1
ATOM 703 O O . LEU A 1 91 ? 10.977 3.974 -2.021 1.00 96.25 91 LEU A O 1
ATOM 707 N N . ASP A 1 92 ? 10.990 2.717 -0.147 1.00 95.62 92 ASP A N 1
ATOM 708 C CA . ASP A 1 92 ? 10.970 1.443 -0.864 1.00 95.62 92 ASP A CA 1
ATOM 709 C C . ASP A 1 92 ? 9.671 1.334 -1.665 1.00 95.62 92 ASP A C 1
ATOM 711 O O . ASP A 1 92 ? 8.576 1.558 -1.140 1.00 95.62 92 ASP A O 1
ATOM 715 N N . ARG A 1 93 ? 9.791 0.987 -2.952 1.00 96.94 93 ARG A N 1
ATOM 716 C CA . ARG A 1 93 ? 8.632 0.723 -3.804 1.00 96.94 93 ARG A CA 1
ATOM 717 C C . ARG A 1 93 ? 8.153 -0.705 -3.598 1.00 96.94 93 ARG A C 1
ATOM 719 O O . ARG A 1 93 ? 8.935 -1.661 -3.572 1.00 96.94 93 ARG A O 1
ATOM 726 N N . VAL A 1 94 ? 6.842 -0.836 -3.483 1.00 97.19 94 VAL A N 1
ATOM 727 C CA . VAL A 1 94 ? 6.145 -2.103 -3.336 1.00 97.19 94 VAL A CA 1
ATOM 728 C C . VAL A 1 94 ? 4.992 -2.181 -4.312 1.00 97.19 94 VAL A C 1
ATOM 730 O O . VAL A 1 94 ? 4.435 -1.169 -4.735 1.00 97.19 94 VAL A O 1
ATOM 733 N N . VAL A 1 95 ? 4.603 -3.404 -4.632 1.00 96.50 95 VAL A N 1
ATOM 734 C CA . VAL A 1 95 ? 3.280 -3.685 -5.179 1.00 96.50 95 VAL A CA 1
ATOM 735 C C . VAL A 1 95 ? 2.510 -4.517 -4.169 1.00 96.50 95 VAL A C 1
ATOM 737 O O . VAL A 1 95 ? 3.106 -5.250 -3.377 1.00 96.50 95 VAL A O 1
ATOM 740 N N . VAL A 1 96 ? 1.188 -4.425 -4.215 1.00 95.50 96 VAL A N 1
ATOM 741 C CA . VAL A 1 96 ? 0.313 -5.278 -3.412 1.00 95.50 96 VAL A CA 1
ATOM 742 C C . VAL A 1 96 ? -0.456 -6.174 -4.358 1.00 95.50 96 VAL A C 1
ATOM 744 O O . VAL A 1 96 ? -1.041 -5.711 -5.335 1.00 95.50 96 VAL A O 1
ATOM 747 N N . THR A 1 97 ? -0.412 -7.470 -4.115 1.00 93.25 97 THR A N 1
ATOM 748 C CA . THR A 1 97 ? -1.165 -8.448 -4.888 1.00 93.25 97 THR A CA 1
ATOM 749 C C . THR A 1 97 ? -2.637 -8.431 -4.491 1.00 93.25 97 THR A C 1
ATOM 751 O O . THR A 1 97 ? -3.025 -7.945 -3.430 1.00 93.25 97 THR A O 1
ATOM 754 N N . THR A 1 98 ? -3.488 -8.972 -5.356 1.00 90.12 98 THR A N 1
ATOM 755 C CA . THR A 1 98 ? -4.943 -9.039 -5.122 1.00 90.12 98 THR A CA 1
ATOM 756 C C . THR A 1 98 ? -5.350 -9.889 -3.909 1.00 90.12 98 THR A C 1
ATOM 758 O O . THR A 1 98 ? -6.476 -9.762 -3.439 1.00 90.12 98 THR A O 1
ATOM 761 N N . ASP A 1 99 ? -4.450 -10.719 -3.373 1.00 88.88 99 ASP A N 1
ATOM 762 C CA . ASP A 1 99 ? -4.612 -11.466 -2.115 1.00 88.88 99 ASP A CA 1
ATOM 763 C C . ASP A 1 99 ? -4.010 -10.756 -0.883 1.00 88.88 99 ASP A C 1
ATOM 765 O O . ASP A 1 99 ? -4.073 -11.283 0.232 1.00 88.88 99 ASP A O 1
ATOM 769 N N . GLY A 1 100 ? -3.472 -9.546 -1.062 1.00 91.00 100 GLY A N 1
ATOM 770 C CA . GLY A 1 100 ? -2.959 -8.701 0.016 1.00 91.00 100 GLY A CA 1
ATOM 771 C C . GLY A 1 100 ? -1.493 -8.939 0.377 1.00 91.00 100 GLY A C 1
ATOM 772 O O . GLY A 1 100 ? -1.030 -8.422 1.396 1.00 91.00 100 GLY A O 1
ATOM 773 N N . GLU A 1 101 ? -0.745 -9.709 -0.420 1.00 93.06 101 GLU A N 1
ATOM 774 C CA . GLU A 1 101 ? 0.703 -9.847 -0.252 1.00 93.06 101 GLU A CA 1
ATOM 775 C C . GLU A 1 101 ? 1.407 -8.573 -0.736 1.00 93.06 101 GLU A C 1
ATOM 777 O O . GLU A 1 101 ? 1.203 -8.093 -1.849 1.00 93.06 101 GLU A O 1
ATOM 782 N N . ILE A 1 102 ? 2.260 -8.009 0.114 1.00 95.12 102 ILE A N 1
ATOM 783 C CA . ILE A 1 102 ? 3.082 -6.849 -0.228 1.00 95.12 102 ILE A CA 1
ATOM 784 C C . ILE A 1 102 ? 4.433 -7.376 -0.712 1.00 95.12 102 ILE A C 1
ATOM 786 O O . ILE A 1 102 ? 5.101 -8.128 0.000 1.00 95.12 102 ILE A O 1
ATOM 790 N N . MET A 1 103 ? 4.841 -6.991 -1.918 1.00 94.94 103 MET A N 1
ATOM 791 C CA . MET A 1 103 ? 6.048 -7.500 -2.568 1.00 94.94 103 MET A CA 1
ATOM 792 C C . MET A 1 103 ? 6.971 -6.365 -3.012 1.00 94.94 103 MET A C 1
ATOM 794 O O . MET A 1 103 ? 6.519 -5.315 -3.459 1.00 94.94 103 MET A O 1
ATOM 798 N N . THR A 1 104 ? 8.281 -6.604 -2.935 1.00 95.12 104 THR A N 1
ATOM 799 C CA . THR A 1 104 ? 9.336 -5.663 -3.342 1.00 95.12 104 THR A CA 1
ATOM 800 C C . THR A 1 104 ? 10.342 -6.332 -4.286 1.00 95.12 104 THR A C 1
ATOM 802 O O . THR A 1 104 ? 10.468 -7.561 -4.318 1.00 95.12 104 THR A O 1
ATOM 805 N N . GLY A 1 105 ? 11.069 -5.525 -5.060 1.00 94.56 105 GLY A N 1
ATOM 806 C CA . GLY A 1 105 ? 12.053 -5.980 -6.038 1.00 94.56 105 GLY A CA 1
ATOM 807 C C . GLY A 1 105 ? 11.433 -6.720 -7.227 1.00 94.56 105 GLY A C 1
ATOM 808 O O . GLY A 1 105 ? 10.326 -6.418 -7.668 1.00 94.56 105 GLY A O 1
ATOM 809 N N . GLN A 1 106 ? 12.173 -7.696 -7.763 1.00 96.44 106 GLN A N 1
ATOM 810 C CA . GLN A 1 106 ? 11.785 -8.455 -8.954 1.00 96.44 106 GLN A CA 1
ATOM 811 C C . GLN A 1 106 ? 11.334 -9.871 -8.611 1.00 96.44 106 GLN A C 1
ATOM 813 O O . GLN A 1 106 ? 12.070 -10.626 -7.969 1.00 96.44 106 GLN A O 1
ATOM 818 N N . PHE A 1 107 ? 10.171 -10.267 -9.115 1.00 94.25 107 PHE A N 1
ATOM 819 C CA . PHE A 1 107 ? 9.590 -11.584 -8.864 1.00 94.25 107 PHE A CA 1
ATOM 820 C C . PHE A 1 107 ? 8.677 -12.023 -10.014 1.00 94.25 107 PHE A C 1
ATOM 822 O O . PHE A 1 107 ? 8.295 -11.236 -10.879 1.00 94.25 107 PHE A O 1
ATOM 829 N N . ASP A 1 108 ? 8.351 -13.314 -10.031 1.00 92.06 108 ASP A N 1
ATOM 830 C CA . ASP A 1 108 ? 7.423 -13.898 -10.994 1.00 92.06 108 ASP A CA 1
ATOM 831 C C . ASP A 1 108 ? 6.118 -14.263 -10.271 1.00 92.06 108 ASP A C 1
ATOM 833 O O . ASP A 1 108 ? 6.130 -15.132 -9.395 1.00 92.06 108 ASP A O 1
ATOM 837 N N . LEU A 1 109 ? 4.992 -13.667 -10.668 1.00 88.50 109 LEU A N 1
ATOM 838 C CA . LEU A 1 109 ? 3.662 -14.063 -10.198 1.00 88.50 109 LEU A CA 1
ATOM 839 C C . LEU A 1 109 ? 3.005 -15.041 -11.160 1.00 88.50 109 LEU A C 1
ATOM 841 O O . LEU A 1 109 ? 3.202 -14.990 -12.375 1.00 88.50 109 LEU A O 1
ATOM 845 N N . LYS A 1 110 ? 2.180 -15.934 -10.615 1.00 81.94 110 LYS A N 1
ATOM 846 C CA . LYS A 1 110 ? 1.347 -16.840 -11.401 1.00 81.94 110 LYS A CA 1
ATOM 847 C C . LYS A 1 110 ? -0.110 -16.654 -10.998 1.00 81.94 110 LYS A C 1
ATOM 849 O O . LYS A 1 110 ? -0.452 -16.923 -9.853 1.00 81.94 110 LYS A O 1
ATOM 854 N N . ASN A 1 111 ? -0.964 -16.268 -11.942 1.00 73.88 111 ASN A N 1
ATOM 855 C CA . ASN A 1 111 ? -2.399 -16.158 -11.708 1.00 73.88 111 ASN A CA 1
ATOM 856 C C . ASN A 1 111 ? -3.112 -17.433 -12.206 1.00 73.88 111 ASN A C 1
ATOM 858 O O . ASN A 1 111 ? -3.438 -17.597 -13.383 1.00 73.88 111 ASN A O 1
ATOM 862 N N . GLY A 1 112 ? -3.280 -18.414 -11.316 1.00 72.62 112 GLY A N 1
ATOM 863 C CA . GLY A 1 112 ? -3.939 -19.685 -11.636 1.00 72.62 112 GLY A CA 1
ATOM 864 C C . GLY A 1 112 ? -3.218 -20.516 -12.714 1.00 72.62 112 GLY A C 1
ATOM 865 O O . GLY A 1 112 ? -2.105 -21.018 -12.507 1.00 72.62 112 GLY A O 1
ATOM 866 N N . ASN A 1 113 ? -3.883 -20.714 -13.859 1.00 68.56 113 ASN A N 1
ATOM 867 C CA . ASN A 1 113 ? -3.367 -21.483 -15.003 1.00 68.56 113 ASN A CA 1
ATOM 868 C C . ASN A 1 113 ? -2.613 -20.625 -16.031 1.00 68.56 113 ASN A C 1
ATOM 870 O O . ASN A 1 113 ? -2.203 -21.158 -17.062 1.00 68.56 113 ASN A O 1
ATOM 874 N N . SER A 1 114 ? -2.438 -19.329 -15.772 1.00 72.69 114 SER A N 1
ATOM 875 C CA . SER A 1 114 ? -1.708 -18.439 -16.668 1.00 72.69 114 SER A CA 1
ATOM 876 C C . SER A 1 114 ? -0.207 -18.738 -16.684 1.00 72.69 114 SER A C 1
ATOM 878 O O . SER A 1 114 ? 0.349 -19.384 -15.782 1.00 72.69 114 SER A O 1
ATOM 880 N N . ASP A 1 115 ? 0.457 -18.205 -17.708 1.00 80.81 115 ASP A N 1
ATOM 881 C CA . ASP A 1 115 ? 1.907 -18.068 -17.714 1.00 80.81 115 ASP A CA 1
ATOM 882 C C . ASP A 1 115 ? 2.366 -17.182 -16.546 1.00 80.81 115 ASP A C 1
ATOM 884 O O . ASP A 1 115 ? 1.599 -16.388 -15.989 1.00 80.81 115 ASP A O 1
ATOM 888 N N . LYS A 1 116 ? 3.632 -17.355 -16.153 1.00 85.69 116 LYS A N 1
ATOM 889 C CA . LYS A 1 116 ? 4.266 -16.500 -15.150 1.00 85.69 116 LYS A CA 1
ATOM 890 C C . LYS A 1 116 ? 4.434 -15.089 -15.706 1.00 85.69 116 LYS A C 1
ATOM 892 O O . LYS A 1 116 ? 4.948 -14.925 -16.812 1.00 85.69 116 LYS A O 1
ATOM 897 N N . ILE A 1 117 ? 4.063 -14.094 -14.913 1.00 88.75 117 ILE A N 1
ATOM 898 C CA . ILE A 1 117 ? 4.243 -12.676 -15.212 1.00 88.75 117 ILE A CA 1
ATOM 899 C C . ILE A 1 117 ? 5.414 -12.183 -14.368 1.00 88.75 117 ILE A C 1
ATOM 901 O O . ILE A 1 117 ? 5.385 -12.301 -13.145 1.00 88.75 117 ILE A O 1
ATOM 905 N N . ARG A 1 118 ? 6.452 -11.655 -15.022 1.00 92.00 118 ARG A N 1
ATOM 906 C CA . ARG A 1 118 ? 7.578 -11.019 -14.335 1.00 92.00 118 ARG A CA 1
ATOM 907 C C . ARG A 1 118 ? 7.198 -9.589 -13.980 1.00 92.00 118 ARG A C 1
ATOM 909 O O . ARG A 1 118 ? 6.826 -8.830 -14.871 1.00 92.00 118 ARG A O 1
ATOM 916 N N . ILE A 1 119 ? 7.352 -9.236 -12.713 1.00 93.25 119 ILE A N 1
ATOM 917 C CA . ILE A 1 119 ? 7.078 -7.908 -12.168 1.00 93.25 119 ILE A CA 1
ATOM 918 C C . ILE A 1 119 ? 8.357 -7.366 -11.539 1.00 93.25 119 ILE A C 1
ATOM 920 O O . ILE A 1 119 ? 9.170 -8.119 -10.998 1.00 93.25 119 ILE A O 1
ATOM 924 N N . ASP A 1 120 ? 8.534 -6.056 -11.647 1.00 96.00 120 ASP A N 1
ATOM 925 C CA . ASP A 1 120 ? 9.590 -5.305 -10.983 1.00 96.00 120 ASP A CA 1
ATOM 926 C C . ASP A 1 120 ? 8.950 -4.127 -10.247 1.00 96.00 120 ASP A C 1
ATOM 928 O O . ASP A 1 120 ? 8.531 -3.163 -10.890 1.00 96.00 120 ASP A O 1
ATOM 932 N N . ALA A 1 121 ? 8.869 -4.205 -8.918 1.00 95.75 121 ALA A N 1
ATOM 933 C CA . ALA A 1 121 ? 8.237 -3.176 -8.093 1.00 95.75 121 ALA A CA 1
ATOM 934 C C . ALA A 1 121 ? 8.888 -1.790 -8.257 1.00 95.75 121 ALA A C 1
ATOM 936 O O . ALA A 1 121 ? 8.223 -0.781 -8.041 1.00 95.75 121 ALA A O 1
ATOM 937 N N . ASP A 1 122 ? 10.146 -1.710 -8.703 1.00 96.19 122 ASP A N 1
ATOM 938 C CA . ASP A 1 122 ? 10.814 -0.424 -8.925 1.00 96.19 122 ASP A CA 1
ATOM 939 C C . ASP A 1 122 ? 10.303 0.302 -10.179 1.00 96.19 122 ASP A C 1
ATOM 941 O O . ASP A 1 122 ? 10.477 1.516 -10.318 1.00 96.19 122 ASP A O 1
ATOM 945 N N . THR A 1 123 ? 9.690 -0.431 -11.115 1.00 95.62 123 THR A N 1
ATOM 946 C CA . THR A 1 123 ? 9.264 0.099 -12.423 1.00 95.62 123 THR A CA 1
ATOM 947 C C . THR A 1 123 ? 7.801 -0.170 -12.765 1.00 95.62 123 THR A C 1
ATOM 949 O O . THR A 1 123 ? 7.305 0.381 -13.750 1.00 95.62 123 THR A O 1
ATOM 952 N N . ASP A 1 124 ? 7.103 -0.990 -11.975 1.00 95.00 124 ASP A N 1
ATOM 953 C CA . ASP A 1 124 ? 5.692 -1.299 -12.187 1.00 95.00 124 ASP A CA 1
ATOM 954 C C . ASP A 1 124 ? 4.832 -0.039 -11.990 1.00 95.00 124 ASP A C 1
ATOM 956 O O . ASP A 1 124 ? 5.000 0.659 -10.986 1.00 95.00 124 ASP A O 1
ATOM 960 N N . PRO A 1 125 ? 3.907 0.282 -12.911 1.00 94.50 125 PRO A N 1
ATOM 961 C CA . PRO A 1 125 ? 3.070 1.474 -12.797 1.00 94.50 125 PRO A CA 1
ATOM 962 C C . PRO A 1 125 ? 2.108 1.440 -11.602 1.00 94.50 125 PRO A C 1
ATOM 964 O O . PRO A 1 125 ? 1.708 2.503 -11.142 1.00 94.50 125 PRO A O 1
ATOM 967 N N . ASN A 1 126 ? 1.762 0.255 -11.086 1.00 94.75 126 ASN A N 1
ATOM 968 C CA . ASN A 1 126 ? 0.898 0.099 -9.913 1.00 94.75 126 ASN A CA 1
ATOM 969 C C . ASN A 1 126 ? 1.694 0.045 -8.601 1.00 94.75 126 ASN A C 1
ATOM 971 O O . ASN A 1 126 ? 1.122 -0.198 -7.539 1.00 94.75 126 ASN A O 1
ATOM 975 N N . SER A 1 127 ? 3.017 0.227 -8.659 1.00 95.88 127 SER A N 1
ATOM 976 C CA . SER A 1 127 ? 3.828 0.307 -7.450 1.00 95.88 127 SER A CA 1
ATOM 977 C C . SER A 1 127 ? 3.650 1.647 -6.744 1.00 95.88 127 SER A C 1
ATOM 979 O O . SER A 1 127 ? 3.570 2.701 -7.379 1.00 95.88 127 SER A O 1
ATOM 981 N N . LEU A 1 128 ? 3.671 1.601 -5.419 1.00 96.88 128 LEU A N 1
ATOM 982 C CA . LEU A 1 128 ? 3.693 2.762 -4.538 1.00 96.88 128 LEU A CA 1
ATOM 983 C C . LEU A 1 128 ? 4.907 2.659 -3.625 1.00 96.88 128 LEU A C 1
ATOM 985 O O . LEU A 1 128 ? 5.385 1.564 -3.331 1.00 96.88 128 LEU A O 1
ATOM 989 N N . THR A 1 129 ? 5.406 3.791 -3.156 1.00 97.75 129 THR A N 1
ATOM 990 C CA . THR A 1 129 ? 6.293 3.791 -1.994 1.00 97.75 129 THR A CA 1
ATOM 991 C C . THR A 1 129 ? 5.523 3.349 -0.748 1.00 97.75 129 THR A C 1
ATOM 993 O O . THR A 1 129 ? 4.305 3.530 -0.655 1.00 97.75 129 THR A O 1
ATOM 996 N N . ILE A 1 130 ? 6.226 2.787 0.235 1.00 97.81 130 ILE A N 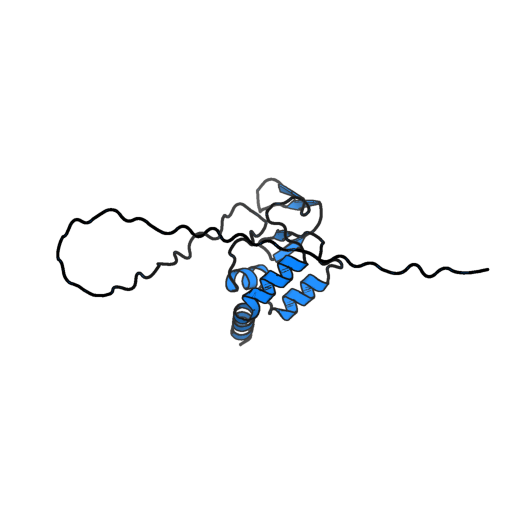1
ATOM 997 C CA . ILE A 1 130 ? 5.633 2.461 1.539 1.00 97.81 130 ILE A CA 1
ATOM 998 C C . ILE A 1 130 ? 4.963 3.696 2.163 1.00 97.81 130 ILE A C 1
ATOM 1000 O O . ILE A 1 130 ? 3.878 3.569 2.732 1.00 97.81 130 ILE A O 1
ATOM 1004 N N . LEU A 1 131 ? 5.559 4.885 2.014 1.00 97.81 131 LEU A N 1
ATOM 1005 C CA . LEU A 1 131 ? 4.964 6.142 2.465 1.00 97.81 131 LEU A CA 1
ATOM 1006 C C . LEU A 1 131 ? 3.620 6.429 1.789 1.00 97.81 131 LEU A C 1
ATOM 1008 O O . LEU A 1 131 ? 2.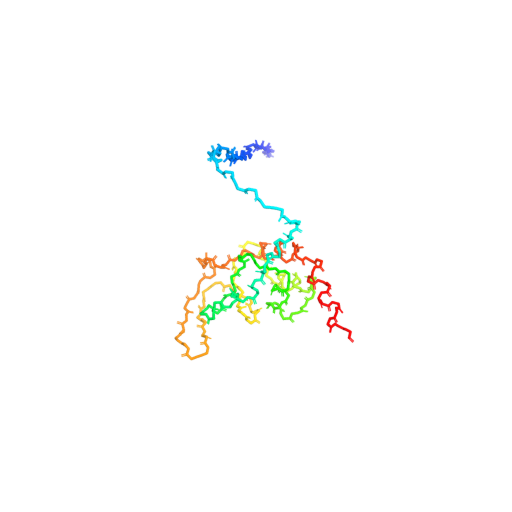632 6.645 2.482 1.00 97.81 131 LEU A O 1
ATOM 1012 N N . GLU A 1 132 ? 3.573 6.396 0.455 1.00 97.75 132 GLU A N 1
ATOM 1013 C CA . GLU A 1 132 ? 2.344 6.646 -0.313 1.00 97.75 132 GLU A CA 1
ATOM 1014 C C . GLU A 1 132 ? 1.239 5.650 0.064 1.00 97.75 132 GLU A C 1
ATOM 1016 O O . GLU A 1 132 ? 0.075 6.029 0.186 1.00 97.75 132 GLU A O 1
ATOM 1021 N N . LEU A 1 133 ? 1.594 4.384 0.306 1.00 97.25 133 LEU A N 1
ATOM 1022 C CA . LEU A 1 133 ? 0.635 3.366 0.728 1.00 97.25 133 LEU A CA 1
ATOM 1023 C C . LEU A 1 133 ? 0.102 3.620 2.149 1.00 97.25 133 LEU A C 1
ATOM 1025 O O . LEU A 1 133 ? -1.096 3.459 2.383 1.00 97.25 133 LEU A O 1
ATOM 1029 N N . LYS A 1 134 ? 0.950 4.061 3.090 1.00 97.50 134 LYS A N 1
ATOM 1030 C CA . LYS A 1 134 ? 0.513 4.481 4.437 1.00 97.50 134 LYS A CA 1
ATOM 1031 C C . LYS A 1 134 ? -0.430 5.681 4.359 1.00 97.50 134 LYS A C 1
ATOM 1033 O O . LYS A 1 134 ? -1.507 5.639 4.948 1.00 97.50 134 LYS A O 1
ATOM 1038 N N . GLU A 1 135 ? -0.059 6.710 3.598 1.00 97.62 135 GLU A N 1
ATOM 1039 C CA . GLU A 1 135 ? -0.874 7.916 3.408 1.00 97.62 135 GLU A CA 1
ATOM 1040 C C . GLU A 1 135 ? -2.239 7.587 2.787 1.00 97.62 135 GLU A C 1
ATOM 1042 O O . GLU A 1 135 ? -3.260 8.120 3.224 1.00 97.62 135 GLU A O 1
ATOM 1047 N N . LEU A 1 136 ? -2.281 6.667 1.817 1.00 96.94 136 LEU A N 1
ATOM 1048 C CA . LEU A 1 136 ? -3.526 6.193 1.211 1.00 96.94 136 LEU A CA 1
ATOM 1049 C C . LEU A 1 136 ? -4.428 5.487 2.234 1.00 96.94 136 LEU A C 1
ATOM 1051 O O . LEU A 1 136 ? -5.622 5.773 2.308 1.00 96.94 136 LEU A O 1
ATOM 1055 N N . VAL A 1 137 ? -3.869 4.595 3.053 1.00 97.06 137 VAL A N 1
ATOM 1056 C CA . VAL A 1 137 ? -4.625 3.897 4.107 1.00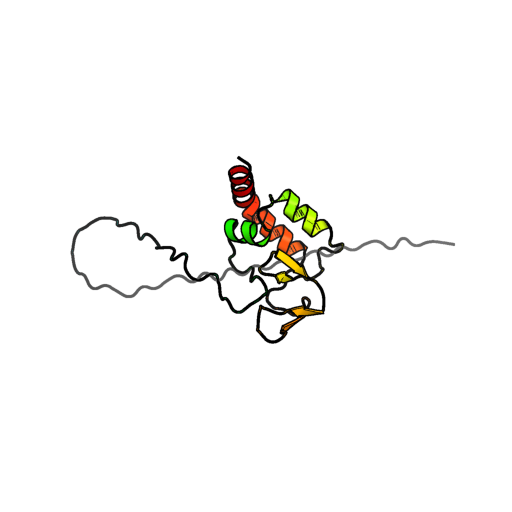 97.06 137 VAL A CA 1
ATOM 1057 C C . VAL A 1 137 ? -5.149 4.886 5.156 1.00 97.06 137 VAL A C 1
ATOM 1059 O O . VAL A 1 137 ? -6.308 4.802 5.564 1.00 97.06 137 VAL A O 1
ATOM 1062 N N . GLU A 1 138 ? -4.329 5.852 5.571 1.00 97.38 138 GLU A N 1
ATOM 1063 C CA . GLU A 1 138 ? -4.726 6.892 6.526 1.00 97.38 138 GLU A CA 1
ATOM 1064 C C . GLU A 1 138 ? -5.808 7.826 5.964 1.00 97.38 138 GLU A C 1
ATOM 1066 O O . GLU A 1 138 ? -6.714 8.231 6.698 1.00 97.38 138 GLU A O 1
ATOM 1071 N N . ALA A 1 139 ? -5.781 8.126 4.661 1.00 97.56 139 ALA A N 1
ATOM 1072 C CA . ALA A 1 139 ? -6.808 8.940 4.010 1.00 97.56 139 ALA A CA 1
ATOM 1073 C C . ALA A 1 139 ? -8.211 8.307 4.089 1.00 97.56 139 ALA A C 1
ATOM 1075 O O . ALA A 1 139 ? -9.208 9.030 4.138 1.00 97.56 139 ALA A O 1
ATOM 1076 N N . HIS A 1 140 ? -8.288 6.975 4.171 1.00 97.62 140 HIS A N 1
ATOM 1077 C CA . HIS A 1 140 ? -9.531 6.206 4.304 1.00 97.62 140 HIS A CA 1
ATOM 1078 C C . HIS A 1 140 ? -9.767 5.662 5.725 1.00 97.62 140 HIS A C 1
ATOM 1080 O O . HIS A 1 140 ? -10.552 4.731 5.927 1.00 97.62 140 HIS A O 1
ATOM 1086 N N . GLN A 1 141 ? -9.113 6.247 6.736 1.00 97.69 141 GLN A N 1
ATOM 1087 C CA . GLN A 1 141 ? -9.078 5.691 8.088 1.00 97.69 141 GLN A CA 1
ATOM 1088 C C . GLN A 1 141 ? -10.450 5.468 8.725 1.00 97.69 141 GLN A C 1
ATOM 1090 O O . GLN A 1 141 ? -10.667 4.433 9.363 1.00 97.69 141 GLN A O 1
ATOM 1095 N N . ASP A 1 142 ? -11.352 6.440 8.614 1.00 97.44 142 ASP A N 1
ATOM 1096 C CA . ASP A 1 142 ? -12.652 6.366 9.282 1.00 97.44 142 ASP A CA 1
ATOM 1097 C C . ASP A 1 142 ? -13.484 5.201 8.729 1.00 97.44 142 ASP A C 1
ATOM 1099 O O . ASP A 1 142 ? -14.002 4.396 9.503 1.00 97.44 142 ASP A O 1
ATOM 1103 N N . GLU A 1 143 ? -13.517 5.049 7.405 1.00 97.38 143 GLU A N 1
ATOM 1104 C CA . GLU A 1 143 ? -14.237 3.982 6.707 1.00 97.38 143 GLU A CA 1
ATOM 1105 C C . GLU A 1 143 ? -13.665 2.594 7.038 1.00 97.38 143 GLU A C 1
ATOM 1107 O O . GLU A 1 143 ? -14.398 1.713 7.495 1.00 97.38 143 GLU A O 1
ATOM 1112 N N . ILE A 1 144 ? -12.344 2.416 6.909 1.00 97.62 144 ILE A N 1
ATOM 1113 C CA . ILE A 1 144 ? -11.655 1.151 7.221 1.00 97.62 144 ILE A CA 1
ATOM 1114 C C . ILE A 1 144 ? -11.907 0.741 8.681 1.00 97.62 144 ILE A C 1
ATOM 1116 O O . ILE A 1 144 ? -12.229 -0.413 8.977 1.00 97.62 144 ILE A O 1
ATOM 1120 N N . ASN A 1 145 ? -11.801 1.687 9.620 1.00 97.38 145 ASN A N 1
ATOM 1121 C CA . ASN A 1 145 ? -12.003 1.402 11.039 1.00 97.38 145 ASN A CA 1
ATOM 1122 C C . ASN A 1 145 ? -13.467 1.104 11.389 1.00 97.38 145 ASN A C 1
ATOM 1124 O O . ASN A 1 145 ? -13.717 0.317 12.307 1.00 97.38 145 ASN A O 1
ATOM 1128 N N . GLU A 1 146 ? -14.440 1.724 10.717 1.00 97.06 146 GLU A N 1
ATOM 1129 C CA . GLU A 1 146 ? -15.853 1.372 10.888 1.00 97.06 146 GLU A CA 1
ATOM 1130 C C . GLU A 1 146 ? -16.149 -0.042 10.376 1.00 97.06 146 GLU A C 1
ATOM 1132 O O . GLU A 1 146 ? -16.785 -0.826 11.089 1.00 97.06 146 GLU A O 1
ATOM 1137 N N . LEU A 1 147 ? -15.625 -0.412 9.204 1.00 96.50 147 LEU A N 1
ATOM 1138 C CA . LEU A 1 147 ? -15.759 -1.763 8.648 1.00 96.50 147 LEU A CA 1
ATOM 1139 C C . LEU A 1 147 ? -15.156 -2.826 9.579 1.00 96.50 147 LEU A C 1
ATOM 1141 O O . LEU A 1 147 ? -15.819 -3.820 9.898 1.00 96.50 147 LEU A O 1
ATOM 1145 N N . ALA A 1 148 ? -13.947 -2.582 10.095 1.00 95.44 148 ALA A N 1
ATOM 1146 C CA . ALA A 1 148 ? -13.275 -3.482 11.033 1.00 95.44 148 ALA A CA 1
ATOM 1147 C C . ALA A 1 148 ? -14.066 -3.677 12.343 1.00 95.44 148 ALA A C 1
ATOM 1149 O O . ALA A 1 148 ? -14.176 -4.797 12.856 1.00 95.44 148 ALA A O 1
ATOM 1150 N N . LYS A 1 149 ? -14.670 -2.606 12.880 1.00 94.88 149 LYS A N 1
ATOM 1151 C CA . LYS A 1 149 ? -15.515 -2.679 14.087 1.00 94.88 149 LYS A CA 1
ATOM 1152 C C . LYS A 1 149 ? -16.780 -3.500 13.850 1.00 94.88 149 LYS A C 1
ATOM 1154 O O . LYS A 1 149 ? -17.118 -4.334 14.687 1.00 94.88 149 LYS A O 1
ATOM 1159 N N . ASN A 1 150 ? -17.455 -3.284 12.722 1.00 89.19 150 ASN A N 1
ATOM 1160 C CA . ASN A 1 150 ? -18.739 -3.920 12.418 1.00 89.19 150 ASN A CA 1
ATOM 1161 C C . ASN A 1 150 ? -18.617 -5.426 12.141 1.00 89.19 150 ASN A C 1
ATOM 1163 O O . ASN A 1 150 ? -19.562 -6.162 12.406 1.00 89.19 150 ASN A O 1
ATOM 1167 N N . ARG A 1 151 ? -17.467 -5.904 11.641 1.00 77.94 151 ARG A N 1
ATOM 1168 C CA . ARG A 1 151 ? -17.207 -7.347 11.449 1.00 77.94 151 ARG A CA 1
ATOM 1169 C C . ARG A 1 151 ? -16.687 -8.073 12.693 1.00 77.94 151 ARG A C 1
ATOM 1171 O O . ARG A 1 151 ? -16.645 -9.299 12.696 1.00 77.94 151 ARG A O 1
ATOM 1178 N N . SER A 1 152 ? -16.294 -7.336 13.733 1.00 66.44 152 SER A N 1
ATOM 1179 C CA . SER A 1 152 ? -15.800 -7.901 14.999 1.00 66.44 152 SER A CA 1
ATOM 1180 C C . SER A 1 152 ? -16.914 -8.200 16.018 1.00 66.44 152 SER A C 1
ATOM 1182 O O . SER A 1 152 ? -16.616 -8.627 17.136 1.00 66.44 152 SER A O 1
ATOM 1184 N N . GLN A 1 153 ? -18.178 -7.946 15.659 1.00 52.09 153 GLN A N 1
ATOM 1185 C CA . GLN A 1 153 ? -19.379 -8.194 16.471 1.00 52.09 153 GLN A CA 1
ATOM 1186 C C . GLN A 1 153 ? -20.112 -9.459 16.023 1.00 52.09 153 GLN A C 1
ATOM 1188 O O . GLN A 1 153 ? -20.654 -10.148 16.918 1.00 52.09 153 GLN A O 1
#

Organism: NCBI:txid1834193

Foldseek 3Di:
DDDDDDDDDDDDDDDDDDDDDDDDDDDDDDDDDDDDDDDPPPPVPPPPDPCPVPDQWDQPVPDALVQVCVLQPQDALVVVLVVLVVDPDQQFKWIAGSNGDTDAAWDWDDDPPDDTDIDGRVPDPRIDGSNVSSVSNVVNRVVSNVRSVVVVD